Protein AF-A0A1Y3BIV5-F1 (afdb_monomer)

Radius of gyration: 45.36 Å; Cα contacts (8 Å, |Δi|>4): 51; chains: 1; bounding box: 78×33×126 Å

InterPro domains:
  IPR006169 GTP1/OBG domain [PF01018] (83-123)
  IPR006169 GTP1/OBG domain [PS51883] (80-123)
  IPR036726 GTP1/OBG domain superfamily [G3DSA:2.70.210.12] (78-123)
  IPR036726 GTP1/OBG domain superfamily [SSF82051] (82-123)

Sequence (123 aa):
MSLISHVRRPIVLNRFFPIINLLNVNNNSTSTESFIHSNSVKLTKQQQINHYQQNIVEKYKPAAPLRSLKKKSSNDNHATEFIDYKHVHVRGGKGGDGMICFLQLWCNPQAGPSGGDGGHGGH

pLDDT: mean 71.11, std 23.36, range [28.58, 97.75]

Solvent-accessible surface area (backbone atoms only — not comparable to full-atom values): 9023 Å² total; per-residue (Å²): 141,82,86,86,78,83,79,80,77,83,84,81,82,88,78,84,84,87,89,75,80,91,81,82,81,87,80,89,78,91,80,82,89,82,83,92,74,96,64,87,76,71,69,51,73,65,56,52,48,52,53,52,54,50,52,52,52,63,74,67,52,77,82,76,85,79,78,86,80,78,75,79,70,91,63,66,89,63,67,79,74,88,74,94,75,80,94,76,93,83,77,58,46,75,49,48,77,56,49,90,43,62,45,87,51,89,99,38,97,80,43,57,80,63,44,51,82,41,48,81,42,48,122

Mean predicted aligned error: 20.65 Å

Organism: Euroglyphus maynei (NCBI:txid6958)

Secondary structure (DSSP, 8-state):
--------------------------------------------HHHHHHHHHHHHHHHTPPPPPPPP--PPPS-GGG-----S-------PPPPPPP---B--BTTBTT--B---PPPPPP-

Structure (mmCIF, N/CA/C/O backbone):
data_AF-A0A1Y3BIV5-F1
#
_entry.id   AF-A0A1Y3BIV5-F1
#
loop_
_atom_site.group_PDB
_atom_site.id
_atom_site.type_symbol
_atom_site.label_atom_id
_atom_site.label_alt_id
_atom_site.label_comp_id
_atom_site.label_asym_id
_atom_site.label_entity_id
_atom_site.label_seq_id
_atom_site.pdbx_PDB_ins_code
_atom_site.Cartn_x
_atom_site.Cartn_y
_atom_site.Cartn_z
_atom_site.occupancy
_atom_site.B_iso_or_equiv
_atom_site.auth_seq_id
_atom_site.auth_comp_id
_atom_site.auth_asym_id
_atom_site.auth_atom_id
_atom_site.pdbx_PDB_model_num
ATOM 1 N N . MET A 1 1 ? -44.743 -9.401 3.712 1.00 38.34 1 MET A N 1
ATOM 2 C CA . MET A 1 1 ? -44.534 -10.645 4.495 1.00 38.34 1 MET A CA 1
ATOM 3 C C . MET A 1 1 ? -43.028 -10.737 4.717 1.00 38.34 1 MET A C 1
ATOM 5 O O . M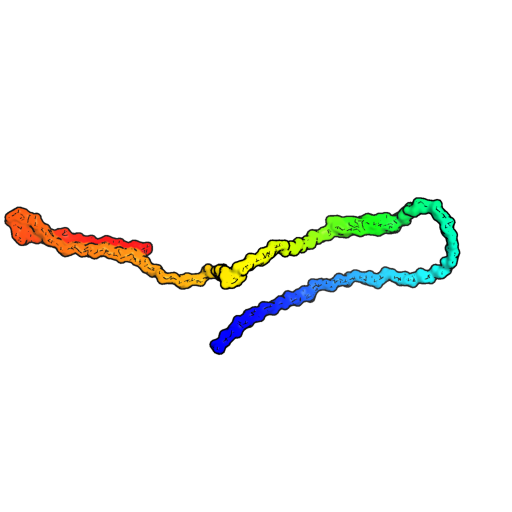ET A 1 1 ? -42.331 -10.724 3.722 1.00 38.34 1 MET A O 1
ATOM 9 N N . SER A 1 2 ? -42.410 -10.677 5.893 1.00 38.28 2 SER A N 1
ATOM 10 C CA . SER A 1 2 ? -42.776 -10.982 7.278 1.00 38.28 2 SER A CA 1
ATOM 11 C C . SER A 1 2 ? -41.890 -10.113 8.200 1.00 38.28 2 SER A C 1
ATOM 13 O O . SER A 1 2 ? -40.706 -9.950 7.913 1.00 38.28 2 SER A O 1
ATOM 15 N N . LEU A 1 3 ? -42.448 -9.535 9.270 1.00 40.59 3 LEU A N 1
ATOM 16 C CA . LEU A 1 3 ? -41.706 -8.799 10.303 1.00 40.59 3 LEU A CA 1
ATOM 17 C C . LEU A 1 3 ? -41.241 -9.797 11.373 1.00 40.59 3 LEU A C 1
ATOM 19 O O . LEU A 1 3 ? -42.066 -10.364 12.085 1.00 40.59 3 LEU A O 1
ATOM 23 N N . ILE A 1 4 ? -39.930 -10.003 11.510 1.00 46.78 4 ILE A N 1
ATOM 24 C CA . ILE A 1 4 ? -39.359 -10.801 12.604 1.00 46.78 4 ILE A CA 1
ATOM 25 C C . ILE A 1 4 ? -39.256 -9.908 13.846 1.00 46.78 4 ILE A C 1
ATOM 27 O O . ILE A 1 4 ? -38.283 -9.184 14.062 1.00 46.78 4 ILE A O 1
ATOM 31 N N . SER A 1 5 ? -40.303 -9.940 14.670 1.00 44.78 5 SER A N 1
ATOM 32 C CA . SER A 1 5 ? -40.312 -9.337 16.001 1.00 44.78 5 SER A CA 1
ATOM 33 C C . SER A 1 5 ? -39.431 -10.159 16.947 1.00 44.78 5 SER A C 1
ATOM 35 O O . SER A 1 5 ? -39.802 -11.263 17.353 1.00 44.78 5 SER A O 1
ATOM 37 N N . HIS A 1 6 ? -38.267 -9.628 17.318 1.00 45.44 6 HIS A N 1
ATOM 38 C CA . HIS A 1 6 ? -37.403 -10.227 18.335 1.00 45.44 6 HIS A CA 1
ATOM 39 C C . HIS A 1 6 ? -38.034 -10.059 19.726 1.00 45.44 6 HIS A C 1
ATOM 41 O O . HIS A 1 6 ? -37.860 -9.040 20.394 1.00 45.44 6 HIS A O 1
ATOM 47 N N . VAL A 1 7 ? -38.773 -11.072 20.174 1.00 46.59 7 VAL A N 1
ATOM 48 C CA . VAL A 1 7 ? -39.317 -11.148 21.535 1.00 46.59 7 VAL A CA 1
ATOM 49 C C . VAL A 1 7 ? -38.207 -11.619 22.479 1.00 46.59 7 VAL A C 1
ATOM 51 O O . VAL A 1 7 ? -37.957 -12.814 22.618 1.00 46.59 7 VAL A O 1
ATOM 54 N N . ARG A 1 8 ? -37.528 -10.686 23.154 1.00 50.00 8 ARG A N 1
ATOM 55 C CA . ARG A 1 8 ? -36.644 -11.019 24.282 1.00 50.00 8 ARG A CA 1
ATOM 56 C C . ARG A 1 8 ? -37.497 -11.266 25.528 1.00 50.00 8 ARG A C 1
ATOM 58 O O . ARG A 1 8 ? -37.949 -10.320 26.164 1.00 50.00 8 ARG A O 1
ATOM 65 N N . ARG A 1 9 ? -37.739 -12.535 25.870 1.00 41.56 9 ARG A N 1
ATOM 66 C CA . ARG A 1 9 ? -38.352 -12.914 27.156 1.00 41.56 9 ARG A CA 1
ATOM 67 C C . ARG A 1 9 ? -37.280 -12.882 28.256 1.00 41.56 9 ARG A C 1
ATOM 69 O O . ARG A 1 9 ? -36.255 -13.540 28.081 1.00 41.56 9 ARG A O 1
ATOM 76 N N . PRO A 1 10 ? -37.477 -12.165 29.374 1.00 45.72 10 PRO A N 1
ATOM 77 C CA . PRO A 1 10 ? -36.566 -12.249 30.507 1.00 45.72 10 PRO A CA 1
ATOM 78 C C . PRO A 1 10 ? -36.753 -13.586 31.238 1.00 45.72 10 PRO A C 1
ATOM 80 O O . PRO A 1 10 ? -37.871 -13.983 31.567 1.00 45.72 10 PRO A O 1
ATOM 83 N N . ILE A 1 11 ? -35.646 -14.278 31.493 1.00 51.22 11 ILE A N 1
ATOM 84 C CA . ILE A 1 11 ? -35.604 -15.476 32.335 1.00 51.22 11 ILE A CA 1
ATOM 85 C C . ILE A 1 11 ? -35.645 -14.997 33.789 1.00 51.22 11 ILE A C 1
ATOM 87 O O . ILE A 1 11 ? -34.675 -14.434 34.292 1.00 51.22 11 ILE A O 1
ATOM 91 N N . VAL A 1 12 ? -36.780 -15.190 34.461 1.00 47.88 12 VAL A N 1
ATOM 92 C CA . VAL A 1 12 ? -36.926 -14.907 35.895 1.00 47.88 12 VAL A CA 1
ATOM 93 C C . VAL A 1 12 ? -36.390 -16.109 36.673 1.00 47.88 12 VAL A C 1
ATOM 95 O O . VAL A 1 12 ? -37.055 -17.137 36.788 1.00 47.88 12 VAL A O 1
ATOM 98 N N . LEU A 1 13 ? -35.168 -16.000 37.199 1.00 40.03 13 LEU A N 1
ATOM 99 C CA . LEU A 1 13 ? -34.627 -16.958 38.164 1.00 40.03 13 LEU A CA 1
ATOM 100 C C . LEU A 1 13 ? -35.212 -16.663 39.552 1.00 40.03 13 LEU A C 1
ATOM 102 O O . LEU A 1 13 ? -34.627 -15.948 40.359 1.00 40.03 13 LEU A O 1
ATOM 106 N N . ASN A 1 14 ? -36.375 -17.246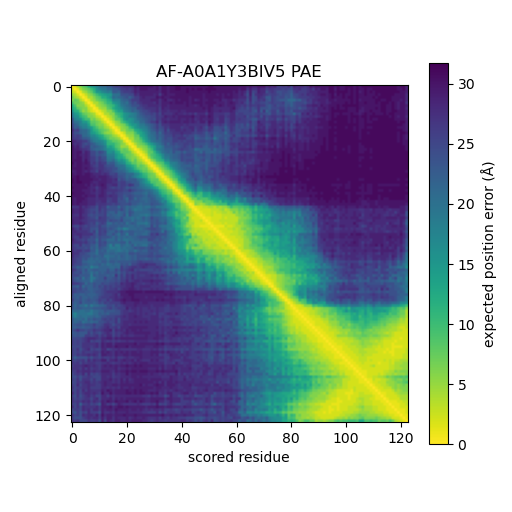 39.836 1.00 48.81 14 ASN A N 1
ATOM 107 C CA . ASN A 1 14 ? -36.894 -17.354 41.196 1.00 48.81 14 ASN A CA 1
ATOM 108 C C . ASN A 1 14 ? -36.097 -18.408 41.963 1.00 48.81 14 ASN A C 1
ATOM 110 O O . ASN A 1 14 ? -36.450 -19.584 41.917 1.00 48.81 14 ASN A O 1
ATOM 114 N N . ARG A 1 15 ? -35.050 -18.010 42.687 1.00 45.31 15 ARG A N 1
ATOM 115 C CA . ARG A 1 15 ? -34.504 -18.802 43.799 1.00 45.31 15 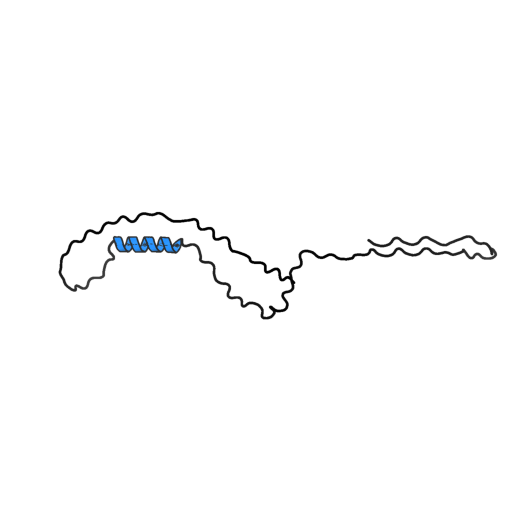ARG A CA 1
ATOM 116 C C . ARG A 1 15 ? -33.922 -17.854 44.830 1.00 45.31 15 ARG A C 1
ATOM 118 O O . ARG A 1 15 ? -32.906 -17.252 44.542 1.00 45.31 15 ARG A O 1
ATOM 125 N N . PHE A 1 16 ? -34.602 -17.706 45.965 1.00 40.22 16 PHE A N 1
ATOM 126 C CA . PHE A 1 16 ? -34.054 -17.651 47.329 1.00 40.22 16 PHE A CA 1
ATOM 127 C C . PHE A 1 16 ? -35.197 -17.252 48.278 1.00 40.22 16 PHE A C 1
ATOM 129 O O . PHE A 1 16 ? -35.517 -16.080 48.437 1.00 40.22 16 PHE A O 1
ATOM 136 N N . PHE A 1 17 ? -35.841 -18.253 48.884 1.00 38.34 17 PHE A N 1
ATOM 137 C CA . PHE A 1 17 ? -36.700 -18.068 50.056 1.00 38.34 17 PHE A CA 1
ATOM 138 C C . PHE A 1 17 ? -35.807 -18.090 51.307 1.00 38.34 17 PHE A C 1
ATOM 140 O O . PHE A 1 17 ? -35.129 -19.100 51.511 1.00 38.34 17 PHE A O 1
ATOM 147 N N . PRO A 1 18 ? -35.782 -17.051 52.161 1.00 40.25 18 PRO A N 1
ATOM 148 C CA . PRO A 1 18 ? -35.199 -17.182 53.484 1.00 40.25 18 PRO A CA 1
ATOM 149 C C . PRO A 1 18 ? -36.248 -17.784 54.426 1.00 40.25 18 PRO A C 1
ATOM 151 O O . PRO A 1 18 ? -37.264 -17.163 54.734 1.00 40.25 18 PRO A O 1
ATOM 154 N N . ILE A 1 19 ? -35.995 -19.010 54.882 1.00 43.03 19 ILE A N 1
ATOM 155 C CA . ILE A 1 19 ? -36.675 -19.604 56.035 1.00 43.03 19 ILE A CA 1
ATOM 156 C C . ILE A 1 19 ? -35.904 -19.144 57.271 1.00 43.03 19 ILE A C 1
ATOM 158 O O . ILE A 1 19 ? -34.827 -19.666 57.547 1.00 43.03 19 ILE A O 1
ATOM 162 N N . ILE A 1 20 ? -36.439 -18.174 58.014 1.00 47.50 20 ILE A N 1
ATOM 163 C CA . ILE A 1 20 ? -36.107 -18.005 59.432 1.00 47.50 20 ILE A CA 1
ATOM 164 C C . ILE A 1 20 ? -37.422 -17.855 60.195 1.00 47.50 20 ILE A C 1
ATOM 166 O O . ILE A 1 20 ? -38.272 -17.030 59.868 1.00 47.50 20 ILE A O 1
ATOM 170 N N . ASN A 1 21 ? -37.579 -18.753 61.163 1.00 37.59 21 ASN A N 1
ATOM 171 C CA . ASN A 1 21 ? -38.800 -19.100 61.869 1.00 37.59 21 ASN A CA 1
ATOM 172 C C . ASN A 1 21 ? -39.405 -17.949 62.679 1.00 37.59 21 ASN A C 1
ATOM 174 O O . ASN A 1 21 ? -38.718 -17.276 63.447 1.00 37.59 21 ASN A O 1
ATOM 178 N N . LEU A 1 22 ? -40.733 -17.840 62.598 1.00 39.75 22 LEU A N 1
ATOM 179 C CA . LEU A 1 22 ? -41.559 -17.275 63.656 1.00 39.75 22 LEU A CA 1
ATOM 180 C C . LEU A 1 22 ? -41.562 -18.239 64.843 1.00 39.75 22 LEU A C 1
ATOM 182 O O . LEU A 1 22 ? -42.185 -19.292 64.763 1.00 39.75 22 LEU A O 1
ATOM 186 N N . LEU A 1 23 ? -40.953 -17.843 65.956 1.00 38.66 23 LEU A N 1
ATOM 187 C CA . LEU A 1 23 ? -41.396 -18.238 67.291 1.00 38.66 23 LEU A CA 1
ATOM 188 C C . LEU A 1 23 ? -41.108 -17.077 68.248 1.00 38.66 23 LEU A C 1
ATOM 190 O O . LEU A 1 23 ? -40.007 -16.949 68.772 1.00 38.66 23 LEU A O 1
ATOM 194 N N . ASN A 1 24 ? -42.111 -16.239 68.504 1.00 38.53 24 ASN A N 1
ATOM 195 C CA . ASN A 1 24 ? -42.292 -15.742 69.861 1.00 38.53 24 ASN A CA 1
ATOM 196 C C . ASN A 1 24 ? -43.788 -15.678 70.160 1.00 38.53 24 ASN A C 1
ATOM 198 O O . ASN A 1 24 ? -44.530 -14.885 69.582 1.00 38.53 24 ASN A O 1
ATOM 202 N N . VAL A 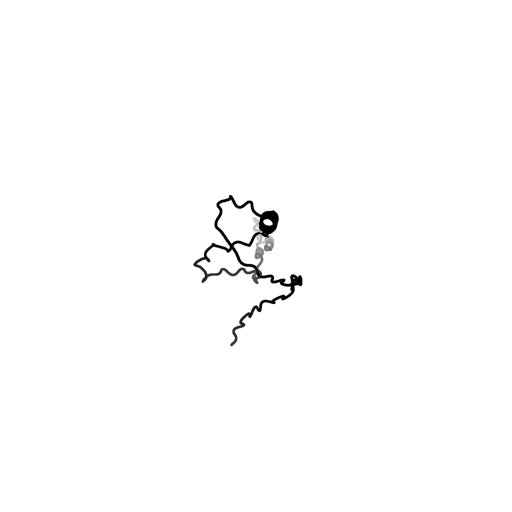1 25 ? -44.209 -16.616 71.000 1.00 38.38 25 VAL A N 1
ATOM 203 C CA . VAL A 1 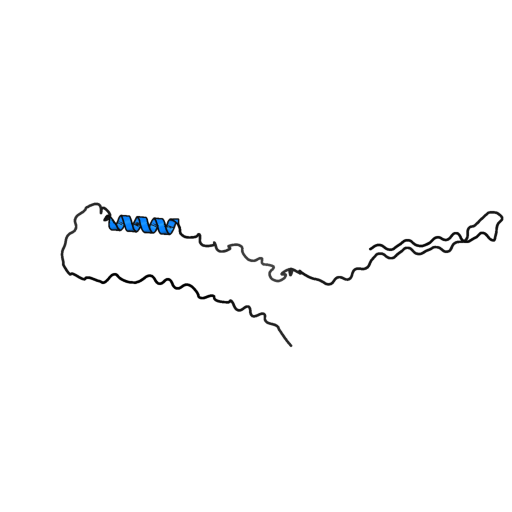25 ? -45.578 -16.831 71.452 1.00 38.38 25 VAL A CA 1
ATOM 204 C C . VAL A 1 25 ? -45.967 -15.694 72.397 1.00 38.38 25 VAL A C 1
ATOM 206 O O . VAL A 1 25 ? -45.240 -15.377 73.336 1.00 38.38 25 VAL A O 1
ATOM 209 N N . ASN A 1 26 ? -47.124 -15.089 72.124 1.00 39.38 26 ASN A N 1
ATOM 210 C CA . ASN A 1 26 ? -47.794 -14.120 72.986 1.00 39.38 26 ASN A CA 1
ATOM 211 C C . ASN A 1 26 ? -48.065 -14.716 74.371 1.00 39.38 26 ASN A C 1
ATOM 213 O O . ASN A 1 26 ? -48.792 -15.701 74.476 1.00 39.38 26 ASN A O 1
ATOM 217 N N . ASN A 1 27 ? -47.609 -14.033 75.419 1.00 42.22 27 ASN A N 1
ATOM 218 C CA . ASN A 1 27 ? -48.205 -14.133 76.746 1.00 42.22 27 ASN A CA 1
ATOM 219 C C . ASN A 1 27 ? -48.844 -12.782 77.072 1.00 42.22 27 ASN A C 1
ATOM 221 O O . ASN A 1 27 ? -48.152 -11.807 77.362 1.00 42.22 27 ASN A O 1
ATOM 225 N N . ASN A 1 28 ? -50.173 -12.731 76.991 1.00 37.25 28 ASN A N 1
ATOM 226 C CA . ASN A 1 28 ? -50.960 -11.634 77.535 1.00 37.25 28 ASN A CA 1
ATOM 227 C C . ASN A 1 28 ? -51.044 -11.798 79.056 1.00 37.25 28 ASN A C 1
ATOM 229 O O . ASN A 1 28 ? -51.490 -12.839 79.536 1.00 37.25 28 ASN A O 1
ATOM 233 N N . SER A 1 29 ? -50.728 -10.746 79.806 1.00 32.88 29 SER A N 1
ATOM 234 C CA . SER A 1 29 ? -51.287 -10.540 81.141 1.00 32.88 29 SER A CA 1
ATOM 235 C C . SER A 1 29 ? -51.664 -9.073 81.302 1.00 32.88 29 SER A C 1
ATOM 237 O O . SER A 1 29 ? -50.826 -8.180 81.208 1.00 32.88 29 SER A O 1
ATOM 239 N N . THR A 1 30 ? -52.956 -8.858 81.507 1.00 36.81 30 THR A N 1
ATOM 240 C CA . THR A 1 30 ? -53.615 -7.618 81.907 1.00 36.81 30 THR A CA 1
ATOM 241 C C . THR A 1 30 ? -53.108 -7.110 83.255 1.00 36.81 30 THR A C 1
ATOM 243 O O . THR A 1 30 ? -53.156 -7.857 84.229 1.00 36.81 30 THR A O 1
ATOM 246 N N . SER A 1 31 ? -52.780 -5.823 83.348 1.00 28.58 31 SER A N 1
ATOM 247 C CA . SER A 1 31 ? -53.090 -5.010 84.528 1.00 28.58 31 SER A CA 1
ATOM 248 C C . SER A 1 31 ? -53.005 -3.517 84.202 1.00 28.58 31 SER A C 1
ATOM 250 O O . SER A 1 31 ? -52.173 -3.050 83.430 1.00 28.58 31 SER A O 1
ATOM 252 N N . THR A 1 32 ? -53.982 -2.816 84.753 1.00 35.19 32 THR A N 1
ATOM 253 C CA . THR A 1 32 ? -54.288 -1.389 84.705 1.00 35.19 32 THR A CA 1
ATOM 254 C C . THR A 1 32 ? -53.308 -0.535 85.516 1.00 35.19 32 THR A C 1
ATOM 256 O O . THR A 1 32 ? -52.607 -1.068 86.370 1.00 35.19 32 THR A O 1
ATOM 259 N N . GLU A 1 33 ? -53.412 0.790 85.320 1.00 32.16 33 GLU A N 1
ATOM 260 C CA . GLU A 1 33 ? -52.884 1.887 86.163 1.00 32.16 33 GLU A CA 1
ATOM 261 C C . GLU A 1 33 ? -51.393 2.253 85.981 1.00 32.16 33 GLU A C 1
ATOM 263 O O . GLU A 1 33 ? -50.560 1.384 85.782 1.00 32.16 33 GLU A O 1
ATOM 268 N N . SER A 1 34 ? -50.915 3.500 86.055 1.00 34.38 34 SER A N 1
ATOM 269 C CA . SER A 1 34 ? -51.474 4.857 86.144 1.00 34.38 34 SER A CA 1
ATOM 270 C C . SER A 1 34 ? -50.282 5.855 86.158 1.00 34.38 34 SER A C 1
ATOM 272 O O . SER A 1 34 ? -49.136 5.470 86.378 1.00 34.38 34 SER A O 1
ATOM 274 N N . PHE A 1 35 ? -50.577 7.145 85.955 1.00 29.61 35 PHE A N 1
ATOM 275 C CA . PHE A 1 35 ? -49.787 8.339 86.319 1.00 29.61 35 PHE A CA 1
ATOM 276 C C . PHE A 1 35 ? -48.596 8.827 85.467 1.00 29.61 35 PHE A C 1
ATOM 278 O O . PHE A 1 35 ? -47.602 8.162 85.192 1.00 29.61 35 PHE A O 1
ATOM 285 N N . ILE A 1 36 ? -48.716 10.119 85.144 1.00 47.38 36 ILE A N 1
ATOM 286 C CA . ILE A 1 36 ? -47.695 11.033 84.637 1.00 47.38 36 ILE A CA 1
ATOM 287 C C . ILE A 1 36 ? -46.644 11.253 85.733 1.00 47.38 36 ILE A C 1
ATOM 289 O O . ILE A 1 36 ? -46.967 11.757 86.807 1.00 47.38 36 ILE A O 1
ATOM 293 N N . HIS A 1 37 ? -45.376 10.963 85.439 1.00 33.78 37 HIS A N 1
ATOM 294 C CA . HIS A 1 37 ? -44.248 11.511 86.187 1.00 33.78 37 HIS A CA 1
ATOM 295 C C . HIS A 1 37 ? -43.090 11.810 85.230 1.00 33.78 37 HIS A C 1
ATOM 297 O O . HIS A 1 37 ? -42.594 10.938 84.517 1.00 33.78 37 HIS A O 1
ATOM 303 N N . SER A 1 38 ? -42.700 13.081 85.193 1.00 50.88 38 SER A N 1
ATOM 304 C CA . SER A 1 38 ? -41.541 13.610 84.483 1.00 50.88 38 SER A CA 1
ATOM 305 C C . SER A 1 38 ? -40.275 12.865 84.891 1.00 50.88 38 SER A C 1
ATOM 307 O O . SER A 1 38 ? -39.824 13.039 86.016 1.00 50.88 38 SER A O 1
ATOM 309 N N . ASN A 1 39 ? -39.681 12.079 83.996 1.00 39.16 39 ASN A N 1
ATOM 310 C CA . ASN A 1 39 ? -38.307 11.612 84.138 1.00 39.16 39 ASN A CA 1
ATOM 311 C C . ASN A 1 39 ? -37.747 11.274 82.761 1.00 39.16 39 ASN A C 1
ATOM 313 O O . ASN A 1 39 ? -38.357 10.523 82.003 1.00 39.16 39 ASN A O 1
ATOM 317 N N . SER A 1 40 ? -36.589 11.850 82.445 1.00 47.91 40 SER A N 1
ATOM 318 C CA . SER A 1 40 ? -35.789 11.567 81.257 1.00 47.91 40 SER A CA 1
ATOM 319 C C . SER A 1 40 ? -35.760 10.059 81.017 1.00 47.91 40 SER A C 1
ATOM 321 O O . SER A 1 40 ? -35.158 9.325 81.804 1.00 47.91 40 SER A O 1
ATOM 323 N N . VAL A 1 41 ? -36.463 9.592 79.980 1.00 53.09 41 VAL A N 1
ATOM 324 C CA . VAL A 1 41 ? -36.602 8.164 79.683 1.00 53.09 41 VAL A CA 1
ATOM 325 C C . VAL A 1 41 ? -35.213 7.638 79.349 1.00 53.09 41 VAL A C 1
ATOM 327 O O . VAL A 1 41 ? -34.726 7.774 78.228 1.00 53.09 41 VAL A O 1
ATOM 330 N N . LYS A 1 42 ? -34.536 7.061 80.345 1.00 51.22 42 LYS A N 1
ATOM 331 C CA . LYS A 1 42 ? -33.375 6.213 80.107 1.00 51.22 42 LYS A CA 1
ATOM 332 C C . LYS A 1 42 ? -33.896 5.077 79.246 1.00 51.22 42 LYS A C 1
ATOM 334 O O . LYS A 1 42 ? -34.684 4.264 79.727 1.00 51.22 42 LYS A O 1
ATOM 339 N N . LEU A 1 43 ? -33.508 5.078 77.970 1.00 54.22 43 LEU A N 1
ATOM 340 C CA . LEU A 1 43 ? -33.793 3.985 77.050 1.00 54.22 43 LEU A CA 1
ATOM 341 C C . LEU A 1 43 ? -33.482 2.690 77.790 1.00 54.22 43 LEU A C 1
ATOM 343 O O . LEU A 1 43 ? -32.376 2.505 78.307 1.00 54.22 43 LEU A O 1
ATOM 347 N N . THR A 1 44 ? -34.488 1.827 77.902 1.00 62.69 44 THR A N 1
ATOM 348 C CA . THR A 1 44 ? -34.284 0.510 78.498 1.00 62.69 44 THR A CA 1
ATOM 349 C C . THR A 1 44 ? -33.122 -0.149 77.758 1.00 62.69 44 THR A C 1
ATOM 351 O O . THR A 1 44 ? -32.964 0.032 76.548 1.00 62.69 44 THR A O 1
ATOM 354 N N . LYS A 1 45 ? -32.273 -0.899 78.469 1.00 63.72 45 LYS A N 1
ATOM 355 C CA . LYS A 1 45 ? -31.071 -1.538 77.896 1.00 63.72 45 LYS A CA 1
ATOM 356 C C . LYS A 1 45 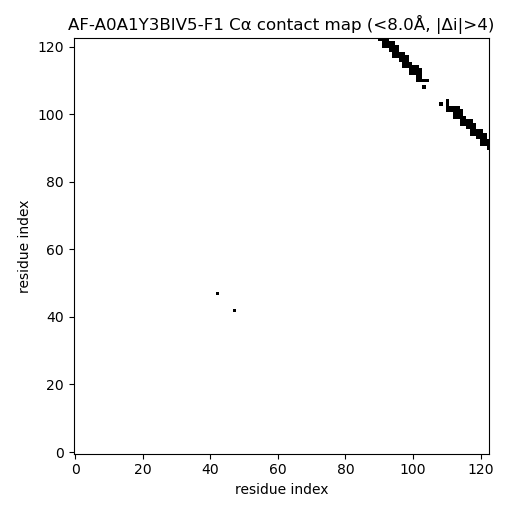? -31.391 -2.274 76.583 1.00 63.72 45 LYS A C 1
ATOM 358 O O . LYS A 1 45 ? -30.612 -2.239 75.637 1.00 63.72 45 LYS A O 1
ATOM 363 N N . GLN A 1 46 ? -32.598 -2.835 76.504 1.00 65.81 46 GLN A N 1
ATOM 364 C CA . GLN A 1 46 ? -33.165 -3.472 75.323 1.00 65.81 46 GLN A CA 1
ATOM 365 C C . GLN A 1 46 ? -33.375 -2.526 74.127 1.00 65.81 46 GLN A C 1
ATOM 367 O O . GLN A 1 46 ? -33.010 -2.872 73.007 1.00 65.81 46 GLN A O 1
ATOM 372 N N . GLN A 1 47 ? -33.920 -1.324 74.332 1.00 72.81 47 GLN A N 1
ATOM 373 C CA . GLN A 1 47 ? -34.095 -0.325 73.269 1.00 72.81 47 GLN A CA 1
ATOM 374 C C . GLN A 1 47 ? -32.750 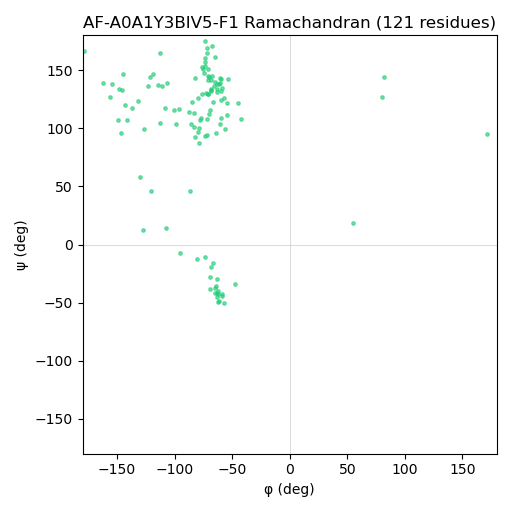0.161 72.721 1.00 72.81 47 GLN A C 1
ATOM 376 O O . GLN A 1 47 ? -32.602 0.338 71.513 1.00 72.81 47 GLN A O 1
ATOM 381 N N . GLN A 1 48 ? -31.750 0.320 73.590 1.00 73.88 48 GLN A N 1
ATOM 382 C CA . GLN A 1 48 ? -30.407 0.716 73.172 1.00 73.88 48 GLN A CA 1
ATOM 383 C C . GLN A 1 48 ? -29.697 -0.395 72.382 1.00 73.88 48 GLN A C 1
ATOM 385 O O . GLN A 1 48 ? -29.045 -0.109 71.377 1.00 73.88 48 GLN A O 1
ATOM 390 N N . ILE A 1 49 ? -29.887 -1.661 72.776 1.00 71.88 49 ILE A N 1
ATOM 391 C CA . ILE A 1 49 ? -29.427 -2.830 72.013 1.00 71.88 49 ILE A CA 1
ATOM 392 C C . ILE A 1 49 ? -30.105 -2.865 70.643 1.00 71.88 49 ILE A C 1
ATOM 394 O O . ILE A 1 49 ? -29.413 -2.964 69.635 1.00 71.88 49 ILE A O 1
ATOM 398 N N . ASN A 1 50 ? -31.428 -2.705 70.579 1.00 79.81 50 ASN A N 1
ATOM 399 C CA . ASN A 1 50 ? -32.162 -2.699 69.313 1.00 79.81 50 ASN A CA 1
ATOM 400 C C . ASN A 1 50 ? -31.663 -1.588 68.377 1.00 79.81 50 ASN A C 1
ATOM 402 O O . ASN A 1 50 ? -31.402 -1.849 67.207 1.00 79.81 50 ASN A O 1
ATOM 406 N N . HIS A 1 51 ? -31.452 -0.375 68.891 1.00 76.88 51 HIS A N 1
ATOM 407 C CA . HIS A 1 51 ? -30.915 0.738 68.106 1.00 76.88 51 HIS A CA 1
ATOM 408 C C . HIS A 1 51 ? -29.494 0.455 67.582 1.00 76.88 51 HIS A C 1
ATOM 410 O O . HIS A 1 51 ? -29.180 0.743 66.429 1.00 76.88 51 HIS A O 1
ATOM 416 N N . TYR A 1 52 ? -28.634 -0.164 68.397 1.00 76.88 52 TYR A N 1
ATOM 417 C CA . TYR A 1 52 ? -27.289 -0.572 67.983 1.00 76.88 52 TYR A CA 1
ATOM 418 C C . TYR A 1 52 ? -27.317 -1.649 66.888 1.00 76.88 52 TYR A C 1
ATOM 420 O O . TYR A 1 52 ? -26.584 -1.539 65.906 1.00 76.88 52 TYR A O 1
ATOM 428 N N . GLN A 1 53 ? -28.207 -2.640 67.012 1.00 78.38 53 GLN A N 1
ATOM 429 C CA . GLN A 1 53 ? -28.394 -3.673 65.990 1.00 78.38 53 GLN A CA 1
ATOM 430 C C . GLN A 1 53 ? -28.875 -3.073 64.662 1.00 78.38 53 GLN A C 1
ATOM 432 O O . GLN A 1 53 ? -28.332 -3.413 63.614 1.00 78.38 53 GLN A O 1
ATOM 437 N N . GLN A 1 54 ? -29.823 -2.129 64.688 1.00 79.94 54 GLN A N 1
ATOM 438 C CA . GLN A 1 54 ? -30.287 -1.456 63.467 1.00 79.94 54 GLN A CA 1
ATOM 439 C C . GLN A 1 54 ? -29.175 -0.644 62.795 1.00 79.94 54 GLN A C 1
ATOM 441 O O . GLN A 1 54 ? -28.998 -0.730 61.583 1.00 79.94 54 GLN A O 1
ATOM 446 N N . ASN A 1 55 ? -28.362 0.074 63.571 1.00 81.50 55 ASN A N 1
ATOM 447 C CA . ASN A 1 55 ? -27.239 0.836 63.022 1.00 81.50 55 ASN A CA 1
ATOM 448 C C . ASN A 1 55 ? -26.169 -0.054 62.382 1.00 81.50 55 ASN A C 1
ATOM 450 O O . ASN A 1 55 ? -25.585 0.328 61.371 1.00 81.50 55 ASN A O 1
ATOM 454 N N . ILE A 1 56 ? -25.912 -1.239 62.945 1.00 81.56 56 ILE A N 1
ATOM 455 C CA . ILE A 1 56 ? -25.032 -2.232 62.317 1.00 81.56 56 ILE A CA 1
ATOM 456 C C . ILE A 1 56 ? -25.624 -2.671 60.982 1.00 81.56 56 ILE A C 1
ATOM 458 O O . ILE A 1 56 ? -24.923 -2.641 59.975 1.00 81.56 56 ILE A O 1
ATOM 462 N N . VAL A 1 57 ? -26.909 -3.029 60.957 1.00 83.44 57 VAL A N 1
ATOM 463 C CA . VAL A 1 57 ? -27.577 -3.465 59.727 1.00 83.44 57 VAL A CA 1
ATOM 464 C C . VAL A 1 57 ? -27.475 -2.386 58.652 1.00 83.44 57 VAL A C 1
ATOM 466 O O . VAL A 1 57 ? -27.004 -2.699 57.567 1.00 83.44 57 VAL A O 1
ATOM 469 N N . GLU A 1 58 ? -27.815 -1.127 58.955 1.00 84.31 58 GLU A N 1
ATOM 470 C CA . GLU A 1 58 ? -27.691 0.008 58.024 1.00 84.31 58 GLU A CA 1
ATOM 471 C C . GLU A 1 58 ? -26.253 0.226 57.532 1.00 84.31 58 GLU A C 1
ATOM 473 O O . GLU A 1 58 ? -26.033 0.436 56.341 1.00 84.31 58 GLU A O 1
ATOM 478 N N . LYS A 1 59 ? -25.258 0.122 58.424 1.00 82.88 59 LYS A N 1
ATOM 479 C CA . LYS A 1 59 ? -23.839 0.329 58.094 1.00 82.88 59 LYS A CA 1
ATOM 480 C C . LYS A 1 59 ? -23.302 -0.692 57.088 1.00 82.88 59 LYS A C 1
ATOM 482 O O . LYS A 1 59 ? -22.389 -0.370 56.331 1.00 82.88 59 LYS A O 1
ATOM 487 N N . TYR A 1 60 ? -23.854 -1.903 57.084 1.00 83.94 60 TYR A N 1
ATOM 488 C CA . TYR A 1 60 ? -23.441 -2.988 56.194 1.00 83.94 60 TYR A CA 1
ATOM 489 C C . TYR A 1 60 ? -24.464 -3.284 55.086 1.00 83.94 60 TYR A C 1
ATOM 491 O O . TYR A 1 60 ? -24.355 -4.316 54.421 1.00 83.94 60 TYR A O 1
ATOM 499 N N . LYS A 1 61 ? -25.439 -2.393 54.838 1.00 85.81 61 LYS A N 1
ATOM 500 C CA . LYS A 1 61 ? -26.320 -2.542 53.674 1.00 85.81 61 LYS A CA 1
ATOM 501 C C . LYS A 1 61 ? -25.526 -2.320 52.383 1.00 85.81 61 LYS A C 1
ATOM 503 O O . LYS A 1 61 ? -24.805 -1.327 52.272 1.00 85.81 61 LYS A O 1
ATOM 508 N N . PRO A 1 62 ? -25.662 -3.208 51.384 1.00 86.12 62 PRO A N 1
ATOM 509 C CA . PRO A 1 62 ? -25.038 -2.997 50.087 1.00 86.12 62 PRO A CA 1
ATOM 510 C C . PRO A 1 62 ? -25.592 -1.720 49.447 1.00 86.12 62 PRO A C 1
ATOM 512 O O . PRO A 1 62 ? -26.794 -1.454 49.510 1.00 86.12 62 PRO A O 1
ATOM 515 N N . ALA A 1 63 ? -24.715 -0.927 48.828 1.00 85.94 63 ALA A N 1
ATOM 516 C CA . ALA A 1 63 ? -25.116 0.305 48.163 1.00 85.94 63 ALA A CA 1
ATOM 517 C C . ALA A 1 63 ? -26.131 0.004 47.049 1.00 85.94 63 ALA A C 1
ATOM 519 O O . ALA A 1 63 ? -25.864 -0.791 46.144 1.00 85.94 63 ALA A O 1
ATOM 520 N N . ALA A 1 64 ? -27.297 0.651 47.110 1.00 86.81 64 ALA A N 1
ATOM 521 C CA . ALA A 1 64 ? -28.289 0.553 46.051 1.00 86.81 64 ALA A CA 1
ATOM 522 C C . ALA A 1 64 ? -27.763 1.260 44.787 1.00 86.81 64 ALA A C 1
ATOM 524 O O . ALA A 1 64 ? -27.265 2.387 44.882 1.00 86.81 64 ALA A O 1
ATOM 525 N N . PRO A 1 65 ? -27.864 0.641 43.599 1.00 87.31 65 PRO A N 1
ATOM 526 C CA . PRO A 1 65 ? -27.422 1.275 42.366 1.00 87.31 65 PRO A CA 1
ATOM 527 C C . PRO A 1 65 ? -28.251 2.537 42.089 1.00 87.31 65 PRO A C 1
ATOM 529 O O . PRO A 1 65 ? -29.482 2.516 42.135 1.00 87.31 65 PRO A O 1
ATOM 532 N N . LEU A 1 66 ? -27.572 3.644 41.780 1.00 87.88 66 LEU A N 1
ATOM 533 C CA . LEU A 1 66 ? -28.230 4.898 41.417 1.00 87.88 66 LEU A CA 1
ATOM 534 C C . LEU A 1 66 ? -28.881 4.791 40.033 1.00 87.88 66 LEU A C 1
ATOM 536 O O . LEU A 1 66 ? -28.313 4.232 39.093 1.00 87.88 66 LEU A O 1
ATOM 540 N N . ARG A 1 67 ? -30.066 5.393 39.883 1.00 87.00 67 ARG A N 1
ATOM 541 C CA . ARG A 1 67 ? -30.729 5.509 38.580 1.00 87.00 67 ARG A CA 1
ATOM 542 C C . ARG A 1 67 ? -29.939 6.459 37.676 1.00 87.00 67 ARG A C 1
ATOM 544 O O . ARG A 1 67 ? -29.619 7.574 38.080 1.00 87.00 67 ARG A O 1
ATOM 551 N N . SER A 1 68 ? -29.711 6.058 36.426 1.00 86.38 68 SER A N 1
ATOM 552 C CA . SER A 1 68 ? -29.205 6.956 35.382 1.00 86.38 68 SER A CA 1
ATOM 553 C C . SER A 1 68 ? -30.099 8.201 35.250 1.00 86.38 68 SER A C 1
ATOM 555 O O . SER A 1 68 ? -31.299 8.088 34.996 1.00 86.38 68 SER A O 1
ATOM 557 N N . LEU A 1 69 ? -29.512 9.390 35.420 1.00 87.19 69 LEU A N 1
ATOM 558 C CA . LEU A 1 69 ? -30.179 10.686 35.215 1.00 87.19 69 LEU A CA 1
ATOM 559 C C . LEU A 1 69 ? -29.927 11.271 33.818 1.00 87.19 69 LEU A C 1
ATOM 561 O O . LEU A 1 69 ? -30.513 12.292 33.456 1.00 87.19 69 LEU A O 1
ATOM 565 N N . LYS A 1 70 ? -29.046 10.647 33.026 1.00 85.81 70 LYS A N 1
ATOM 566 C CA . LYS A 1 70 ? -28.708 11.124 31.685 1.00 85.81 70 LYS A CA 1
ATOM 567 C C . LYS A 1 70 ? -29.925 10.928 30.777 1.00 85.81 70 LYS A C 1
ATOM 569 O O . LYS A 1 70 ? -30.344 9.798 30.533 1.00 85.81 70 LYS A O 1
ATOM 574 N N . LYS A 1 71 ? -30.489 12.034 30.281 1.00 82.94 71 LYS A N 1
ATOM 575 C CA . LYS A 1 71 ? -31.558 12.008 29.272 1.00 82.94 71 LYS A CA 1
ATOM 576 C C . LYS A 1 71 ? -31.045 11.315 28.005 1.00 82.94 71 LYS A C 1
ATOM 578 O O . LYS A 1 71 ? -29.905 11.544 27.597 1.00 82.94 71 LYS A O 1
ATOM 583 N N . LYS A 1 72 ? -31.887 10.477 27.396 1.00 74.00 72 LYS A N 1
ATOM 584 C CA . LYS A 1 72 ? -31.617 9.869 26.087 1.00 74.00 72 LYS A CA 1
ATOM 585 C C . LYS A 1 72 ? -31.447 10.985 25.046 1.00 74.00 72 LYS A C 1
ATOM 587 O O . LYS A 1 72 ? -32.113 12.016 25.155 1.00 74.00 72 LYS A O 1
ATOM 592 N N . SER A 1 73 ? -30.532 10.827 24.090 1.00 80.94 73 SER A N 1
ATOM 593 C CA . SER A 1 73 ? -30.342 11.819 23.026 1.00 80.94 73 SER A CA 1
ATOM 594 C C . SER A 1 73 ? -31.624 11.985 22.210 1.00 80.94 73 SER A C 1
ATOM 596 O O . SER A 1 73 ? -32.304 11.007 21.929 1.00 80.94 73 SER A O 1
ATOM 598 N N . SER A 1 74 ? -31.928 13.211 21.782 1.00 75.19 74 SER A N 1
ATOM 599 C CA . SER A 1 74 ? -33.072 13.515 20.905 1.00 75.19 74 SER A CA 1
ATOM 600 C C . SER A 1 74 ? -32.941 12.917 19.498 1.00 75.19 74 SER A C 1
ATOM 602 O O . SER A 1 74 ? -33.930 12.817 18.779 1.00 75.19 74 SER A O 1
ATOM 604 N N . ASN A 1 75 ? -31.733 12.495 19.113 1.00 67.56 75 ASN A N 1
ATOM 605 C CA . ASN A 1 75 ? -31.412 11.875 17.826 1.00 67.56 75 ASN A CA 1
ATOM 606 C C . ASN A 1 75 ? -31.638 10.349 17.829 1.00 67.56 75 ASN A C 1
ATOM 608 O O . ASN A 1 75 ? -30.807 9.579 17.358 1.00 67.56 75 ASN A O 1
ATOM 612 N N . ASP A 1 76 ? -32.778 9.898 18.355 1.00 60.41 76 ASP A N 1
ATOM 613 C CA . ASP A 1 76 ? -33.168 8.478 18.339 1.00 60.41 76 ASP A CA 1
ATOM 614 C C . ASP A 1 76 ? -33.483 7.957 16.923 1.00 60.41 76 ASP A C 1
ATOM 616 O O . ASP A 1 76 ? -33.456 6.752 16.686 1.00 60.41 76 ASP A O 1
ATOM 620 N N . ASN A 1 77 ? -33.756 8.857 15.971 1.00 61.19 77 ASN A N 1
ATOM 621 C CA . ASN A 1 77 ? -34.132 8.496 14.599 1.00 61.19 77 ASN A CA 1
ATOM 622 C C . ASN A 1 77 ? -32.938 8.127 13.711 1.00 61.19 77 ASN A C 1
ATOM 624 O O . ASN A 1 77 ? -33.130 7.592 12.623 1.00 61.19 77 ASN A O 1
ATOM 628 N N . HIS A 1 78 ? -31.714 8.401 14.163 1.00 65.06 78 HIS A N 1
ATOM 629 C CA . HIS A 1 78 ? -30.497 8.014 13.461 1.00 65.06 78 HIS A CA 1
ATOM 630 C C . HIS A 1 78 ? -29.562 7.320 14.446 1.00 65.06 78 HIS A C 1
ATOM 632 O O . HIS A 1 78 ? -28.438 7.760 14.688 1.00 65.06 78 HIS A O 1
ATOM 638 N N . ALA A 1 79 ? -30.055 6.235 15.050 1.00 68.62 79 ALA A N 1
ATOM 639 C CA . ALA A 1 79 ? -29.184 5.265 15.688 1.00 68.62 79 ALA A CA 1
ATOM 640 C C . ALA A 1 79 ? -28.193 4.795 14.617 1.00 68.62 79 ALA A C 1
ATOM 642 O O . ALA A 1 79 ? -28.539 4.002 13.745 1.00 68.62 79 ALA A O 1
ATOM 643 N N . THR A 1 80 ? -26.981 5.350 14.632 1.00 71.56 80 THR A N 1
ATOM 644 C CA . THR A 1 80 ? -25.872 4.797 13.867 1.00 71.56 80 THR A CA 1
ATOM 645 C C . THR A 1 80 ? -25.676 3.394 14.407 1.00 71.56 80 THR A C 1
ATOM 647 O O . THR A 1 80 ? -25.224 3.219 15.540 1.00 71.56 80 THR A O 1
ATOM 650 N N . GLU A 1 81 ? -26.140 2.416 13.640 1.00 82.3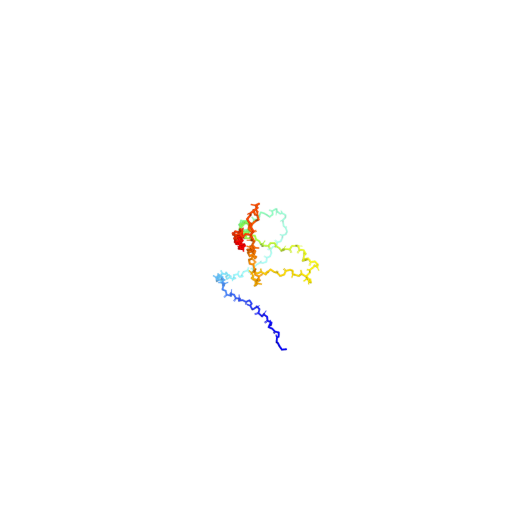1 81 GLU A N 1
ATOM 651 C CA . GLU A 1 81 ? -26.026 1.017 13.998 1.00 82.31 81 GLU A CA 1
ATOM 652 C C . GLU A 1 81 ? -24.546 0.683 14.177 1.00 82.31 81 GLU A C 1
ATOM 654 O O . GLU A 1 81 ? -23.688 1.095 13.391 1.00 82.31 81 GLU A O 1
ATOM 659 N N . PHE A 1 82 ? -24.243 -0.032 15.251 1.00 85.75 82 PHE A N 1
ATOM 660 C CA . PHE A 1 82 ? -22.927 -0.607 15.434 1.00 85.75 82 PHE A CA 1
ATOM 661 C C . PHE A 1 82 ? -22.836 -1.842 14.534 1.00 85.75 82 PHE A C 1
ATOM 663 O O . PHE A 1 82 ? -23.526 -2.831 14.768 1.00 85.75 82 PHE A O 1
ATOM 670 N N . ILE A 1 83 ? -22.042 -1.746 13.466 1.00 88.81 83 ILE A N 1
ATOM 671 C CA . ILE A 1 83 ? -21.880 -2.811 12.474 1.00 88.81 83 ILE A CA 1
ATOM 672 C C . ILE A 1 83 ? -20.594 -3.578 12.789 1.00 88.81 83 ILE A C 1
ATOM 674 O O . ILE A 1 83 ? -19.503 -3.111 12.473 1.00 88.81 83 ILE A O 1
ATOM 678 N N . ASP A 1 84 ? -20.734 -4.770 13.367 1.00 91.94 84 ASP A N 1
ATOM 679 C CA . ASP A 1 84 ? -19.615 -5.690 13.630 1.00 91.94 84 ASP A CA 1
ATOM 680 C C . ASP A 1 84 ? -19.021 -6.290 12.350 1.00 91.94 84 ASP A C 1
ATOM 682 O O . ASP A 1 84 ? -17.848 -6.659 12.298 1.00 91.94 84 ASP A O 1
ATOM 686 N N . TYR A 1 85 ? -19.845 -6.418 11.308 1.00 95.12 85 TYR A N 1
ATOM 687 C CA . TYR A 1 85 ? -19.494 -7.148 10.102 1.00 95.12 85 TYR A CA 1
ATOM 688 C C . TYR A 1 85 ? -20.092 -6.522 8.849 1.00 95.12 85 TYR A C 1
ATOM 690 O O . TYR A 1 85 ? -21.288 -6.238 8.781 1.00 95.12 85 TYR A O 1
ATOM 698 N N . LYS A 1 86 ? -19.263 -6.370 7.814 1.00 93.25 86 LYS A N 1
ATOM 699 C CA . LYS A 1 86 ? -19.697 -5.905 6.499 1.00 93.25 86 LYS A CA 1
ATOM 700 C C . LYS A 1 86 ? -18.840 -6.522 5.402 1.00 93.25 86 LYS A C 1
ATOM 702 O O . LYS A 1 86 ? -17.616 -6.488 5.474 1.00 93.25 86 LYS A O 1
ATOM 707 N N . HIS A 1 87 ? -19.483 -7.024 4.350 1.00 95.56 87 HIS A N 1
ATOM 708 C CA . HIS A 1 87 ? -18.777 -7.386 3.125 1.00 95.56 87 HIS A CA 1
ATOM 709 C C . HIS A 1 87 ? -18.311 -6.127 2.401 1.00 95.56 87 HIS A C 1
ATOM 711 O O . HIS A 1 87 ? -19.101 -5.219 2.133 1.00 95.56 87 HIS A O 1
ATOM 717 N N . VAL A 1 88 ? -17.032 -6.102 2.051 1.00 94.44 88 VAL A N 1
ATOM 718 C CA . VAL A 1 88 ? -16.433 -5.053 1.230 1.00 94.44 88 VAL A CA 1
ATOM 719 C C . VAL A 1 88 ? -15.830 -5.676 -0.019 1.00 94.44 88 VAL A C 1
ATOM 721 O O . VAL A 1 88 ? -15.314 -6.791 0.014 1.00 94.44 88 VAL A O 1
ATOM 724 N N . HIS A 1 89 ? -15.914 -4.954 -1.131 1.00 95.62 89 HIS A N 1
ATOM 725 C CA . HIS A 1 89 ? -15.225 -5.324 -2.357 1.00 95.62 89 HIS A CA 1
ATOM 726 C C . HIS A 1 89 ? -13.912 -4.547 -2.416 1.00 95.62 89 HIS A C 1
ATOM 728 O O . HIS A 1 89 ? -13.927 -3.317 -2.451 1.00 95.62 89 HIS A O 1
ATOM 734 N N . VAL A 1 90 ? -12.790 -5.262 -2.394 1.00 94.12 90 VAL A N 1
ATOM 735 C CA . VAL A 1 90 ? -11.450 -4.678 -2.487 1.00 94.12 90 VAL A CA 1
ATOM 736 C C . VAL A 1 90 ? -10.819 -5.153 -3.785 1.00 94.12 90 VAL A C 1
ATOM 738 O O . VAL A 1 90 ? -10.943 -6.320 -4.154 1.00 94.12 90 VAL A O 1
ATOM 741 N N . ARG A 1 91 ? -10.151 -4.234 -4.479 1.00 95.06 91 ARG A N 1
ATOM 742 C CA . ARG A 1 91 ? -9.351 -4.525 -5.667 1.00 95.06 91 ARG A CA 1
ATOM 743 C C . ARG A 1 91 ? -7.927 -4.041 -5.424 1.00 95.06 91 ARG A C 1
ATOM 745 O O . ARG A 1 91 ? -7.755 -2.929 -4.928 1.00 95.06 91 ARG A O 1
ATOM 752 N N . GLY A 1 92 ? -6.948 -4.856 -5.800 1.00 95.19 92 GLY A N 1
ATOM 753 C CA . GLY A 1 92 ? -5.549 -4.437 -5.843 1.00 95.19 92 GLY A CA 1
ATOM 754 C C . GLY A 1 92 ? -5.301 -3.397 -6.941 1.00 95.19 92 GLY A C 1
ATOM 755 O O . GLY A 1 92 ? -6.166 -3.112 -7.779 1.00 95.19 92 GLY A O 1
ATOM 756 N N . GLY A 1 93 ? -4.104 -2.823 -6.940 1.00 97.50 93 GLY A N 1
ATOM 757 C CA . GLY A 1 93 ? -3.638 -1.929 -7.992 1.00 97.50 93 GLY A CA 1
ATOM 758 C C . GLY A 1 93 ? -3.435 -2.669 -9.315 1.00 97.50 93 GLY A C 1
ATOM 759 O O . GLY A 1 93 ? -3.000 -3.817 -9.341 1.00 97.50 93 GLY A O 1
ATOM 760 N N . LYS A 1 94 ? -3.717 -1.999 -10.437 1.00 96.38 94 LYS A N 1
ATOM 761 C CA . LYS A 1 94 ? -3.348 -2.507 -11.766 1.00 96.38 94 LYS A CA 1
ATOM 762 C C . LYS A 1 94 ? -1.818 -2.474 -11.900 1.00 96.38 94 LYS A C 1
ATOM 764 O O . LYS A 1 94 ? -1.191 -1.521 -11.442 1.00 96.38 94 LYS A O 1
ATOM 769 N N . GLY A 1 95 ? -1.234 -3.490 -12.533 1.00 97.06 95 GLY A N 1
ATOM 770 C CA . GLY A 1 95 ? 0.154 -3.420 -12.992 1.00 97.06 95 GLY A CA 1
ATOM 771 C C . GLY A 1 95 ? 0.352 -2.355 -14.073 1.00 97.06 95 GLY A C 1
ATOM 772 O O . GLY A 1 95 ? -0.610 -1.892 -14.695 1.00 97.06 95 GLY A O 1
ATOM 773 N N . GLY A 1 96 ? 1.606 -1.960 -14.277 1.00 97.75 96 GLY A N 1
ATOM 774 C CA . GLY A 1 96 ? 2.001 -1.123 -15.402 1.00 97.75 96 GLY A CA 1
ATOM 775 C C . GLY A 1 96 ? 1.937 -1.911 -16.707 1.00 97.75 96 GLY A C 1
ATOM 776 O O . GLY A 1 96 ? 2.126 -3.125 -16.712 1.00 97.75 96 GLY A O 1
ATOM 777 N N . ASP A 1 97 ? 1.678 -1.222 -17.811 1.00 97.12 97 ASP A N 1
ATOM 778 C CA . ASP A 1 97 ? 1.742 -1.825 -19.139 1.00 97.12 97 ASP A CA 1
ATOM 779 C C . ASP A 1 97 ? 3.210 -1.834 -19.618 1.00 97.12 97 ASP A C 1
ATOM 781 O O . ASP A 1 97 ? 3.976 -0.917 -19.314 1.00 97.12 97 ASP A O 1
ATOM 785 N N . GLY A 1 98 ? 3.619 -2.885 -20.334 1.00 96.19 98 GLY A N 1
ATOM 786 C CA . GLY A 1 98 ? 4.927 -2.924 -20.995 1.00 96.19 98 GLY A CA 1
ATOM 787 C C . GLY A 1 98 ? 4.973 -1.994 -22.209 1.00 96.19 98 GLY A C 1
ATOM 788 O O . GLY A 1 98 ? 3.941 -1.550 -22.715 1.00 96.19 98 GLY A O 1
ATOM 789 N N . MET A 1 99 ? 6.174 -1.710 -22.705 1.00 97.00 99 MET A N 1
ATOM 790 C CA . MET A 1 99 ? 6.378 -0.850 -23.872 1.00 97.00 99 MET A CA 1
ATOM 791 C C . MET A 1 99 ? 6.890 -1.663 -25.058 1.00 97.00 99 MET A C 1
ATOM 793 O O . MET A 1 99 ? 7.820 -2.447 -24.911 1.00 97.00 99 MET A O 1
ATOM 797 N N . ILE A 1 100 ? 6.351 -1.415 -26.254 1.00 95.50 100 ILE A N 1
ATOM 798 C CA . ILE A 1 100 ? 6.945 -1.879 -27.514 1.00 95.50 100 ILE A CA 1
ATOM 799 C C . ILE A 1 100 ? 7.682 -0.695 -28.134 1.00 95.50 100 ILE A C 1
ATOM 801 O O . ILE A 1 100 ? 7.070 0.312 -28.481 1.00 95.50 100 ILE A O 1
ATOM 805 N N . CYS A 1 101 ? 9.000 -0.808 -28.252 1.00 93.62 101 CYS A N 1
ATOM 806 C CA . CYS A 1 101 ? 9.855 0.232 -28.813 1.00 93.62 101 CYS A CA 1
ATOM 807 C C . CYS A 1 101 ? 11.011 -0.412 -29.583 1.00 93.62 101 CYS A C 1
ATOM 809 O O . CYS A 1 101 ? 11.495 -1.470 -29.181 1.00 93.62 101 CYS A O 1
ATOM 811 N N . PHE A 1 102 ? 11.465 0.236 -30.654 1.00 95.62 102 PHE A N 1
ATOM 812 C CA . PHE A 1 102 ? 12.719 -0.081 -31.335 1.00 95.62 102 PHE A CA 1
ATOM 813 C C . PHE A 1 102 ? 13.742 1.004 -31.021 1.00 95.62 102 PHE A C 1
ATOM 815 O O . PHE A 1 102 ? 13.410 2.189 -30.989 1.00 95.62 102 PHE A O 1
ATOM 822 N N . LEU A 1 103 ? 14.987 0.602 -30.786 1.00 95.62 103 LEU A N 1
ATOM 823 C CA . LEU A 1 103 ? 16.079 1.544 -30.595 1.00 95.62 103 LEU A CA 1
ATOM 824 C C . LEU A 1 103 ? 16.307 2.318 -31.900 1.00 95.62 103 LEU A C 1
ATOM 826 O O . LEU A 1 103 ? 16.266 1.729 -32.973 1.00 95.62 103 LEU A O 1
ATOM 830 N N . GLN A 1 104 ? 16.578 3.620 -31.828 1.00 94.62 104 GLN A N 1
ATOM 831 C CA . GLN A 1 104 ? 16.974 4.403 -32.998 1.00 94.62 104 GLN A CA 1
ATOM 832 C C . GLN A 1 104 ? 18.456 4.756 -32.887 1.00 94.62 104 GLN A C 1
ATOM 834 O O . GLN A 1 104 ? 18.872 5.448 -31.959 1.00 94.62 104 GLN A O 1
ATOM 839 N N . LEU A 1 105 ? 19.254 4.269 -33.837 1.00 95.19 105 LEU A N 1
ATOM 840 C CA . LEU A 1 105 ? 20.696 4.494 -33.899 1.00 95.19 105 LEU A CA 1
ATOM 841 C C . LEU A 1 105 ? 21.063 5.229 -35.187 1.00 95.19 105 LEU A C 1
ATOM 843 O O . LEU A 1 105 ? 20.451 5.031 -36.238 1.00 95.19 105 LEU A O 1
ATOM 847 N N . TRP A 1 106 ? 22.090 6.071 -35.117 1.00 95.31 106 TRP A N 1
ATOM 848 C CA . TRP A 1 106 ? 22.615 6.730 -36.307 1.00 95.31 106 TRP A CA 1
ATOM 849 C C . TRP A 1 106 ? 23.171 5.695 -37.295 1.00 95.31 106 TRP A C 1
ATOM 851 O O . TRP A 1 106 ? 23.887 4.778 -36.899 1.00 95.31 106 TRP A O 1
ATOM 861 N N . CYS A 1 107 ? 22.817 5.840 -38.577 1.00 93.12 107 CYS A N 1
ATOM 862 C CA . CYS A 1 107 ? 23.225 4.954 -39.675 1.00 93.12 107 CYS A CA 1
ATOM 863 C C . CYS A 1 107 ? 22.906 3.457 -39.486 1.00 93.12 107 CYS A C 1
ATOM 865 O O . CYS A 1 107 ? 23.459 2.626 -40.202 1.00 93.12 107 CYS A O 1
ATOM 867 N N . ASN A 1 108 ? 21.986 3.102 -38.584 1.00 94.94 108 ASN A N 1
ATOM 868 C CA . ASN A 1 108 ? 21.448 1.749 -38.487 1.00 94.94 108 ASN A CA 1
ATOM 869 C C . ASN A 1 108 ? 19.909 1.788 -38.536 1.00 94.94 108 ASN A C 1
ATOM 871 O O . ASN A 1 108 ? 19.271 2.048 -37.513 1.00 94.94 108 ASN A O 1
ATOM 875 N N . PRO A 1 109 ? 19.304 1.521 -39.708 1.00 91.88 109 PRO A N 1
ATOM 876 C CA . PRO A 1 109 ? 17.853 1.538 -39.873 1.00 91.88 109 PRO A CA 1
ATOM 877 C C . PRO A 1 109 ? 17.144 0.326 -39.242 1.00 91.88 109 PRO A C 1
ATOM 879 O O . PRO A 1 109 ? 15.921 0.335 -39.149 1.00 91.88 109 PRO A O 1
ATOM 882 N N . GLN A 1 110 ? 17.875 -0.713 -38.820 1.00 94.00 110 GLN A N 1
ATOM 883 C CA . GLN A 1 110 ? 17.327 -1.964 -38.275 1.00 94.00 110 GLN A CA 1
ATOM 884 C C . GLN A 1 110 ? 17.815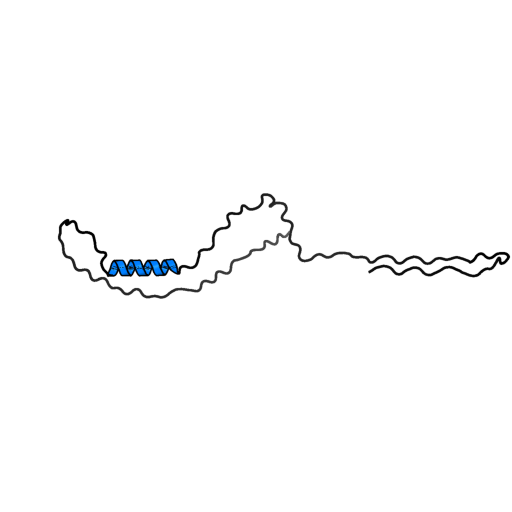 -2.213 -36.846 1.00 94.00 110 GLN A C 1
ATOM 886 O O . GLN A 1 110 ? 18.276 -3.299 -36.490 1.00 94.00 110 GLN A O 1
ATOM 891 N N . ALA A 1 111 ? 17.756 -1.181 -36.015 1.00 94.38 111 ALA A N 1
ATOM 892 C CA . ALA A 1 111 ? 18.087 -1.326 -34.611 1.00 94.38 111 ALA A CA 1
ATOM 893 C C . ALA A 1 111 ? 17.001 -2.135 -33.862 1.00 94.38 111 ALA A C 1
ATOM 895 O O . ALA A 1 111 ? 15.821 -2.132 -34.214 1.00 94.38 111 ALA A O 1
ATOM 896 N N . GLY A 1 112 ? 17.447 -2.925 -32.879 1.00 96.62 112 GLY A N 1
ATOM 897 C CA . GLY A 1 112 ? 16.638 -3.962 -32.233 1.00 96.62 112 GLY A CA 1
ATOM 898 C C . GLY A 1 112 ? 15.557 -3.431 -31.282 1.00 96.62 112 GLY A C 1
ATOM 899 O O . GLY A 1 112 ? 15.476 -2.226 -31.030 1.00 96.62 112 GLY A O 1
ATOM 900 N N . PRO A 1 113 ? 14.716 -4.322 -30.730 1.00 97.00 113 PRO A N 1
ATOM 901 C CA . PRO A 1 113 ? 13.700 -3.940 -29.757 1.00 97.00 113 PRO A CA 1
ATOM 902 C C . PRO A 1 113 ? 14.347 -3.431 -28.458 1.00 97.00 113 PRO A C 1
ATOM 904 O O . PRO A 1 113 ? 15.295 -4.024 -27.952 1.00 97.00 113 PRO A O 1
ATOM 907 N N . SER A 1 114 ? 13.818 -2.334 -27.918 1.00 94.88 114 SER A N 1
ATOM 908 C CA . SER A 1 114 ? 14.270 -1.677 -26.679 1.00 94.88 114 SER A CA 1
ATOM 909 C C . SER A 1 114 ? 13.127 -1.453 -25.676 1.00 94.88 114 SER A C 1
ATOM 911 O O . SER A 1 114 ? 13.258 -0.674 -24.731 1.00 94.88 114 SER A O 1
ATOM 913 N N . GLY A 1 115 ? 11.981 -2.088 -25.908 1.00 96.38 115 GLY A N 1
ATOM 914 C CA . GLY A 1 115 ? 10.843 -2.076 -24.997 1.00 96.38 115 GLY A CA 1
ATOM 915 C C . GLY A 1 115 ? 11.103 -2.867 -23.713 1.00 96.38 115 GLY A C 1
ATOM 916 O O . GLY A 1 115 ? 11.780 -3.891 -23.756 1.00 96.38 115 GLY A O 1
ATOM 917 N N . GLY A 1 116 ? 10.574 -2.389 -22.586 1.00 96.81 116 GLY A N 1
ATOM 918 C CA . GLY A 1 116 ? 10.669 -3.054 -21.283 1.00 96.81 116 GLY A CA 1
ATOM 919 C C . GLY A 1 116 ? 9.313 -3.548 -20.780 1.00 96.81 116 GLY A C 1
ATOM 920 O O . GLY A 1 116 ? 8.264 -3.121 -21.270 1.00 96.81 116 GLY A O 1
ATOM 921 N N . ASP A 1 117 ? 9.348 -4.426 -19.783 1.00 97.50 117 ASP A N 1
ATOM 922 C CA . ASP A 1 117 ? 8.151 -4.984 -19.155 1.00 97.50 117 ASP A CA 1
ATOM 923 C C . ASP A 1 117 ? 7.435 -3.977 -18.246 1.00 97.50 117 ASP A C 1
ATOM 925 O O . ASP A 1 117 ? 8.015 -3.017 -17.732 1.00 97.50 117 ASP A O 1
ATOM 929 N N . GLY A 1 118 ? 6.143 -4.222 -18.037 1.00 97.31 118 GLY A N 1
ATOM 930 C CA . GLY A 1 118 ? 5.310 -3.455 -17.123 1.00 97.31 118 GLY A CA 1
ATOM 931 C C . GLY A 1 118 ? 5.558 -3.800 -15.651 1.00 97.31 118 GLY A C 1
ATOM 932 O O . GLY A 1 118 ? 5.960 -4.910 -15.304 1.00 97.31 118 GLY A O 1
ATOM 933 N N . GLY A 1 119 ? 5.306 -2.838 -14.762 1.00 97.75 119 GLY A N 1
ATOM 934 C CA . GLY A 1 119 ? 5.441 -3.031 -13.316 1.00 97.75 119 GLY A CA 1
ATOM 935 C C . GLY A 1 119 ? 4.322 -3.884 -12.705 1.00 97.75 119 GLY A C 1
ATOM 936 O O . GLY A 1 119 ? 3.227 -3.996 -13.252 1.00 97.75 119 GLY A O 1
ATOM 937 N N . HIS A 1 120 ? 4.564 -4.439 -11.519 1.00 96.50 120 HIS A N 1
ATOM 938 C CA . HIS A 1 120 ? 3.550 -5.202 -10.790 1.00 96.50 120 HIS A CA 1
ATOM 939 C C . HIS A 1 120 ? 2.493 -4.284 -10.163 1.00 96.50 120 HIS A C 1
ATOM 941 O O . HIS A 1 120 ? 2.782 -3.158 -9.757 1.00 96.50 120 HIS A O 1
ATOM 947 N N . GLY A 1 121 ? 1.260 -4.783 -10.084 1.00 95.88 121 GLY A N 1
ATOM 948 C CA . GLY A 1 121 ? 0.163 -4.110 -9.396 1.00 95.88 121 GLY A CA 1
ATOM 949 C C . GLY A 1 121 ? 0.278 -4.222 -7.875 1.00 95.88 121 GLY A C 1
ATOM 950 O O . GLY A 1 121 ? 0.843 -5.186 -7.363 1.00 95.88 121 GLY A O 1
ATOM 951 N N . GLY A 1 122 ? -0.249 -3.230 -7.156 1.00 96.44 122 GLY A N 1
ATOM 952 C CA . GLY A 1 122 ? -0.261 -3.225 -5.690 1.00 96.44 122 GLY A CA 1
ATOM 953 C C . GLY A 1 122 ? -1.272 -4.208 -5.090 1.00 96.44 122 GLY A C 1
ATOM 954 O O . GLY A 1 122 ? -2.288 -4.513 -5.716 1.00 96.44 122 GLY A O 1
ATOM 955 N N . HIS A 1 123 ? -1.000 -4.668 -3.868 1.00 89.31 123 HIS A N 1
ATOM 956 C CA . HIS A 1 123 ? -1.938 -5.453 -3.059 1.00 89.31 123 HIS A CA 1
ATOM 957 C C . HIS A 1 123 ? -2.995 -4.570 -2.394 1.00 89.31 123 HIS A C 1
ATOM 959 O O . HIS A 1 123 ? -2.631 -3.458 -1.947 1.00 89.31 123 HIS A O 1
#

Foldseek 3Di:
DDDPDPDDDDDDPPDDDDDDDDDDDDDDDDDDDDDDDDDDPPQDPVNVVVVVVVVVVVVPDDDDDDDDPDDDDPVPVCPPDDDPDDDDDDDWFDWFAKDWDFDDDPPDPDGGTDIDHTGDTGD